Protein AF-A0A7X9N724-F1 (afdb_monomer_lite)

Sequence (98 aa):
MFGKFKQILTYKCDWYGKELIMANKLYPSTQRCAVCGNVKKGDDKITLYGNKKHGTKHNEFVCYNKKCPNYNKVVDRDKNAMLSLLALAEYPELNHAL

Secondary structure (DSSP, 8-state):
--HHHHHHHHHHHHHTT-------TT--TTTB-TTT--B--GGG--BTTBBTTTTB-TTEEEB--TTSTTBT-EEEHHHHHHHHHHHHHH-GGG-S--

pLDDT: mean 95.88, std 4.46, range [60.09, 98.38]

Foldseek 3Di:
DCVVVVVVVVVVCVVVVHDDDDADPQLQLLQAFLQPRDGDDDQRDQDCQGRPVVPDGNQWDADCPPPGPRHRPTDGSVVRSVSSVVVCVVVVVSRDHD

Structure (mmCIF, N/CA/C/O backbone):
data_AF-A0A7X9N724-F1
#
_entry.id   AF-A0A7X9N724-F1
#
loop_
_atom_site.group_PDB
_atom_site.id
_atom_site.type_symbol
_atom_site.label_atom_id
_atom_site.label_alt_id
_atom_site.label_comp_id
_atom_site.label_asym_id
_atom_site.label_entity_id
_atom_site.label_seq_id
_atom_site.pdbx_PDB_ins_code
_atom_site.Cartn_x
_atom_site.Cartn_y
_atom_site.Cartn_z
_atom_site.occupancy
_atom_site.B_iso_or_equiv
_atom_site.auth_seq_id
_atom_site.auth_comp_id
_atom_site.auth_asym_id
_atom_site.auth_atom_id
_atom_site.pdbx_PDB_model_num
ATOM 1 N N . MET A 1 1 ? 3.770 14.744 12.959 1.00 60.09 1 MET A N 1
ATOM 2 C CA . MET A 1 1 ? 2.648 15.588 12.493 1.00 60.09 1 MET A CA 1
ATOM 3 C C . MET A 1 1 ? 1.348 14.805 12.210 1.00 60.09 1 MET A C 1
ATOM 5 O O . MET A 1 1 ? 0.614 15.176 11.315 1.00 60.09 1 MET A O 1
ATOM 9 N N . PHE A 1 2 ? 0.994 13.771 12.996 1.00 80.69 2 PHE A N 1
ATOM 10 C CA . PHE A 1 2 ? -0.294 13.043 12.854 1.00 80.69 2 PHE A CA 1
ATOM 11 C C . PHE A 1 2 ? -0.920 12.635 14.204 1.00 80.69 2 PHE A C 1
ATOM 13 O O . PHE A 1 2 ? -1.810 11.793 14.251 1.00 80.69 2 PHE A O 1
ATOM 20 N N . GLY A 1 3 ? -0.442 13.192 15.326 1.00 88.56 3 GLY A N 1
ATOM 21 C CA . GLY A 1 3 ? -0.868 12.777 16.672 1.00 88.56 3 GLY A CA 1
ATOM 22 C C . GLY A 1 3 ? -2.366 12.977 16.908 1.00 88.56 3 GLY A C 1
ATOM 23 O O . GLY A 1 3 ? -3.064 12.019 17.220 1.00 88.56 3 GLY A O 1
ATOM 24 N N . LYS A 1 4 ? -2.866 14.193 16.651 1.00 94.69 4 LYS A N 1
ATOM 25 C CA . LYS A 1 4 ? -4.285 14.533 16.834 1.00 94.69 4 LYS A CA 1
ATOM 26 C C . LYS A 1 4 ? -5.214 13.757 15.897 1.00 94.69 4 LYS A C 1
ATOM 28 O O . LYS A 1 4 ? -6.276 13.324 16.324 1.00 94.69 4 LYS A O 1
ATOM 33 N N . PHE A 1 5 ? -4.799 13.527 14.649 1.00 94.25 5 PHE A N 1
ATOM 34 C CA . PHE A 1 5 ? -5.566 12.702 13.710 1.00 94.25 5 PHE A CA 1
ATOM 35 C C . PHE A 1 5 ? -5.736 11.272 14.236 1.00 94.25 5 PHE A C 1
ATOM 37 O O . PHE A 1 5 ? -6.858 10.783 14.302 1.00 94.25 5 PHE A O 1
ATOM 44 N N . LYS A 1 6 ? -4.644 10.641 14.694 1.00 94.00 6 LYS A N 1
ATOM 45 C CA . LYS A 1 6 ? -4.703 9.304 15.299 1.00 94.00 6 LYS A CA 1
ATOM 46 C C . LYS A 1 6 ? -5.599 9.279 16.535 1.00 94.00 6 LYS A C 1
ATOM 48 O O . LYS A 1 6 ? -6.452 8.415 16.616 1.00 94.00 6 LYS A O 1
ATOM 53 N N . GLN A 1 7 ? -5.463 10.249 17.442 1.00 95.44 7 GLN A N 1
ATOM 54 C CA . GLN A 1 7 ? -6.300 10.338 18.646 1.00 95.44 7 GLN A CA 1
ATOM 55 C C . GLN A 1 7 ? -7.796 10.419 18.315 1.00 95.44 7 GLN A C 1
ATOM 57 O O . GLN A 1 7 ? -8.583 9.650 18.856 1.00 95.44 7 GLN A O 1
ATOM 62 N N . ILE A 1 8 ? -8.185 11.323 17.408 1.00 97.06 8 ILE A N 1
ATOM 63 C CA . ILE A 1 8 ? -9.591 11.489 17.012 1.00 97.06 8 ILE A CA 1
ATOM 64 C C . ILE A 1 8 ? -10.111 10.229 16.313 1.00 97.06 8 ILE A C 1
ATOM 66 O O . ILE A 1 8 ? -11.251 9.837 16.550 1.00 97.06 8 ILE A O 1
ATOM 70 N N . LEU A 1 9 ? -9.295 9.597 15.464 1.00 96.75 9 LEU A N 1
ATOM 71 C CA . LEU A 1 9 ? -9.686 8.375 14.769 1.00 96.75 9 LEU A CA 1
ATOM 72 C C . LEU A 1 9 ? -9.858 7.205 15.745 1.00 96.75 9 LEU A C 1
ATOM 74 O O . LEU A 1 9 ? -10.889 6.549 15.691 1.00 96.75 9 LEU A O 1
ATOM 78 N N . THR A 1 10 ? -8.919 7.000 16.676 1.00 96.81 10 THR A N 1
ATOM 79 C CA . THR A 1 10 ? -9.029 5.995 17.747 1.00 96.81 10 THR A CA 1
ATOM 80 C C . THR A 1 10 ? -10.302 6.199 18.558 1.00 96.81 10 THR A C 1
ATOM 82 O O . THR A 1 10 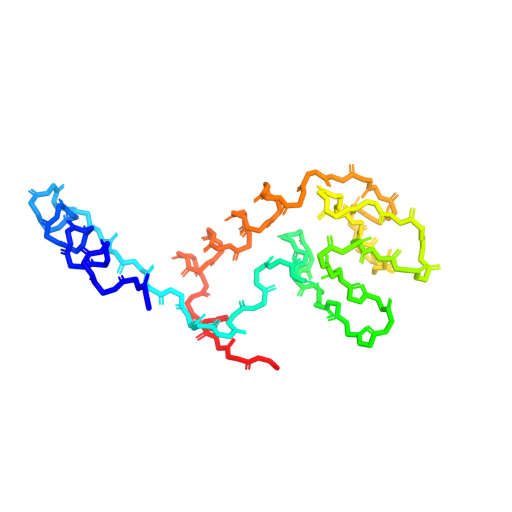? -11.081 5.264 18.701 1.00 96.81 10 THR A O 1
ATOM 85 N N . TYR A 1 11 ? -10.553 7.430 19.009 1.00 97.12 11 TYR A N 1
ATOM 86 C CA . TYR A 1 11 ? -11.764 7.774 19.750 1.00 97.12 11 TYR A CA 1
ATOM 87 C C . TYR A 1 11 ? -13.047 7.464 18.966 1.00 97.12 11 TYR A C 1
ATOM 89 O O . TYR A 1 11 ? -13.974 6.861 19.496 1.00 97.12 11 TYR A O 1
ATOM 97 N N . LYS A 1 12 ? -13.118 7.864 17.691 1.00 98.31 12 LYS A N 1
ATOM 98 C CA . LYS A 1 12 ? -14.306 7.608 16.865 1.00 98.31 12 LYS A CA 1
ATOM 99 C C . LYS A 1 12 ? -14.492 6.118 16.583 1.00 98.31 12 LYS A C 1
ATOM 101 O O . LYS A 1 12 ? -15.623 5.652 16.615 1.00 98.31 12 LYS A O 1
ATOM 106 N N . CYS A 1 13 ? -13.421 5.380 16.303 1.00 98.12 13 CYS A N 1
ATOM 107 C CA . CYS A 1 13 ? -13.486 3.934 16.100 1.00 98.12 13 CYS A CA 1
ATOM 108 C C . CYS A 1 13 ? -14.047 3.229 17.340 1.00 98.12 13 CYS A C 1
ATOM 110 O O . CYS A 1 13 ? -14.990 2.458 17.199 1.00 98.12 13 CYS A O 1
ATOM 112 N N . ASP A 1 14 ? -13.555 3.576 18.530 1.00 97.69 14 ASP A N 1
ATOM 113 C CA . ASP A 1 14 ? -14.065 3.060 19.805 1.00 97.69 14 ASP A CA 1
ATOM 114 C C . ASP A 1 14 ? -15.558 3.381 19.998 1.00 97.69 14 ASP A C 1
ATOM 116 O O . ASP A 1 14 ? -16.363 2.477 20.214 1.00 97.69 14 ASP A O 1
ATOM 120 N N . TRP A 1 15 ? -15.968 4.637 19.771 1.00 98.31 15 TRP A N 1
ATOM 121 C CA . TRP A 1 15 ? -17.380 5.041 19.858 1.00 98.31 15 TRP A CA 1
ATOM 122 C C . TRP A 1 15 ? -18.282 4.200 18.934 1.00 98.31 15 TRP A C 1
ATOM 124 O O . TRP A 1 15 ? -19.349 3.745 19.338 1.00 98.31 15 TRP A O 1
ATOM 134 N N . TYR A 1 16 ? -17.862 3.939 17.697 1.00 98.31 16 TYR A N 1
ATOM 135 C CA . TYR A 1 16 ? -18.667 3.169 16.741 1.00 98.31 16 TYR A CA 1
ATOM 136 C C . TYR A 1 16 ? -18.458 1.645 16.814 1.00 98.31 16 TYR A C 1
ATOM 138 O O . TYR A 1 16 ? -18.949 0.936 15.929 1.00 98.31 16 TYR A O 1
ATOM 146 N N . GLY A 1 17 ? -17.725 1.131 17.809 1.00 97.69 17 GLY A N 1
ATOM 147 C CA . GLY A 1 17 ? -17.414 -0.298 17.926 1.00 97.69 17 GLY A CA 1
ATOM 148 C C . GLY A 1 17 ? -16.642 -0.839 16.717 1.00 97.69 17 GLY A C 1
ATOM 149 O O . GLY A 1 17 ? -16.932 -1.927 16.220 1.00 97.69 17 GLY A O 1
ATOM 150 N N . LYS A 1 18 ? -15.715 -0.042 16.174 1.00 97.44 18 LYS A N 1
ATOM 151 C CA . LYS A 1 18 ? -14.854 -0.396 15.039 1.00 97.44 18 LYS A CA 1
ATOM 152 C C . LYS A 1 18 ? -13.435 -0.663 15.515 1.00 97.44 18 LYS A C 1
ATOM 154 O O . LYS A 1 18 ? -12.865 0.123 16.265 1.00 97.44 18 LYS A O 1
ATOM 159 N N . GLU A 1 19 ? -12.838 -1.727 15.000 1.00 95.19 19 GLU A N 1
ATOM 160 C CA . GLU A 1 19 ? -11.418 -1.995 15.190 1.00 95.19 19 GLU A CA 1
ATOM 161 C C . GLU A 1 19 ? -10.567 -1.015 14.367 1.00 95.19 19 GLU A C 1
ATOM 163 O O . GLU A 1 19 ? -10.863 -0.732 13.202 1.00 95.19 19 GLU A O 1
ATOM 168 N N . LEU A 1 20 ? -9.499 -0.491 14.975 1.00 95.62 20 LEU A N 1
ATOM 169 C CA . LEU A 1 20 ? -8.521 0.364 14.308 1.00 95.62 20 LEU A CA 1
ATOM 170 C C . LEU A 1 20 ? -7.176 -0.359 14.189 1.00 95.62 20 LEU A C 1
ATOM 172 O O . LEU A 1 20 ? -6.422 -0.451 15.157 1.00 95.62 20 LEU A O 1
ATOM 176 N N . ILE A 1 21 ? -6.837 -0.784 12.973 1.00 95.19 21 ILE A N 1
ATOM 177 C CA . ILE A 1 21 ? -5.541 -1.395 12.663 1.00 95.19 21 ILE A CA 1
ATOM 178 C C . ILE A 1 21 ? -4.548 -0.302 12.254 1.00 95.19 21 ILE A C 1
ATOM 180 O O . ILE A 1 21 ? -4.712 0.378 11.239 1.00 95.19 21 ILE A O 1
ATOM 184 N N . MET A 1 22 ? -3.488 -0.134 13.045 1.00 94.81 22 MET A N 1
ATOM 185 C CA . MET A 1 22 ? -2.431 0.839 12.773 1.00 94.81 22 MET A CA 1
ATOM 186 C C . MET A 1 22 ? -1.277 0.192 12.003 1.00 94.81 22 MET A C 1
ATOM 188 O O . MET A 1 22 ? -0.517 -0.612 12.545 1.00 94.81 22 MET A O 1
ATOM 192 N N . ALA A 1 23 ? -1.098 0.593 10.745 1.00 95.69 23 ALA A N 1
ATOM 193 C CA . ALA A 1 23 ? 0.061 0.184 9.961 1.00 95.69 23 ALA A CA 1
ATOM 194 C C . ALA A 1 23 ? 1.372 0.757 10.539 1.00 95.69 23 ALA A C 1
ATOM 196 O O . ALA A 1 23 ? 1.432 1.899 11.012 1.00 95.69 23 ALA A O 1
ATOM 197 N N . ASN A 1 24 ? 2.445 -0.023 10.449 1.00 95.50 24 ASN A N 1
ATOM 198 C CA . ASN A 1 24 ? 3.805 0.382 10.744 1.00 95.50 24 ASN A CA 1
ATOM 199 C C . ASN A 1 24 ? 4.157 1.586 9.864 1.00 95.50 24 ASN A C 1
ATOM 201 O O . ASN A 1 24 ? 3.856 1.619 8.671 1.00 95.50 24 ASN A O 1
ATOM 205 N N . LYS A 1 25 ? 4.837 2.577 10.445 1.00 93.12 25 LYS A N 1
ATOM 206 C CA . LYS A 1 25 ? 5.234 3.807 9.746 1.00 93.12 25 LYS A CA 1
ATOM 207 C C . LYS A 1 25 ? 6.045 3.536 8.469 1.00 93.12 25 LYS A C 1
ATOM 209 O O . LYS A 1 25 ? 5.993 4.340 7.543 1.00 93.12 25 LYS A O 1
ATOM 214 N N . LEU A 1 26 ? 6.811 2.446 8.444 1.00 94.88 26 LEU A N 1
ATOM 215 C CA . LEU A 1 26 ? 7.663 2.036 7.328 1.00 94.88 26 LEU A CA 1
ATOM 216 C C . LEU A 1 26 ? 7.060 0.888 6.506 1.00 94.88 26 LEU A C 1
ATOM 218 O O . LEU A 1 26 ? 7.740 0.352 5.632 1.00 94.88 26 LEU A O 1
ATOM 222 N N . TYR A 1 27 ? 5.794 0.524 6.744 1.00 97.00 27 TYR A N 1
ATOM 223 C CA . TYR A 1 27 ? 5.095 -0.434 5.896 1.00 97.00 27 TYR A CA 1
ATOM 224 C C . TYR A 1 27 ? 5.017 0.112 4.456 1.00 97.00 27 TYR A C 1
ATOM 226 O O . TYR A 1 27 ? 4.515 1.221 4.237 1.00 97.00 27 TYR A O 1
ATOM 234 N N . PRO A 1 28 ? 5.502 -0.621 3.442 1.00 97.12 28 PRO A N 1
ATOM 235 C CA . PRO A 1 28 ? 5.758 -0.060 2.119 1.00 97.12 28 PRO A CA 1
ATOM 236 C C . PRO A 1 28 ? 4.511 -0.037 1.222 1.00 97.12 28 PRO A C 1
ATOM 238 O O . PRO A 1 28 ? 4.590 -0.409 0.054 1.00 97.12 28 PRO A O 1
ATOM 241 N N . SER A 1 29 ? 3.357 0.423 1.716 1.00 97.19 29 SER A N 1
ATOM 242 C CA . SER A 1 29 ? 2.073 0.390 0.985 1.00 97.19 29 SER A CA 1
ATOM 243 C C . SER A 1 29 ? 2.135 1.035 -0.407 1.00 97.19 29 SER A C 1
ATOM 245 O O . SER A 1 29 ? 1.561 0.520 -1.359 1.00 97.19 29 SER A O 1
ATOM 247 N N . THR A 1 30 ? 2.899 2.119 -0.568 1.00 96.69 30 THR A N 1
ATOM 248 C CA . THR A 1 30 ? 3.060 2.799 -1.870 1.00 96.69 30 THR A CA 1
ATOM 249 C C . THR A 1 30 ? 4.061 2.131 -2.818 1.00 96.69 30 THR A C 1
ATOM 251 O O . THR A 1 30 ? 4.149 2.519 -3.981 1.00 96.69 30 THR A O 1
ATOM 254 N N . GLN A 1 31 ? 4.829 1.151 -2.336 1.00 97.44 31 GLN A N 1
ATOM 255 C CA . GLN A 1 31 ? 5.847 0.418 -3.101 1.00 97.44 31 GLN A CA 1
ATOM 256 C C . GLN A 1 31 ? 5.510 -1.072 -3.264 1.00 97.44 31 GLN A C 1
ATOM 258 O O . GLN A 1 31 ? 6.123 -1.744 -4.094 1.00 97.44 31 GLN A O 1
ATOM 263 N N . ARG A 1 32 ? 4.556 -1.590 -2.483 1.00 97.31 32 ARG A N 1
ATOM 264 C CA . ARG A 1 32 ? 4.051 -2.964 -2.515 1.00 97.31 32 ARG A CA 1
ATOM 265 C C . ARG A 1 32 ? 2.946 -3.090 -3.557 1.00 97.31 32 ARG A C 1
ATOM 267 O O . ARG A 1 32 ? 2.047 -2.262 -3.617 1.00 97.31 32 ARG A O 1
ATOM 274 N N . CYS A 1 33 ? 3.002 -4.123 -4.388 1.00 97.75 33 CYS A N 1
ATOM 275 C CA . CYS A 1 33 ? 1.899 -4.463 -5.278 1.00 97.75 33 CYS A CA 1
ATOM 276 C C . CYS A 1 33 ? 0.788 -5.144 -4.476 1.00 97.75 33 CYS A C 1
ATOM 278 O O . CYS A 1 33 ? 1.034 -6.192 -3.879 1.00 97.75 33 CYS A O 1
ATOM 280 N N . ALA A 1 34 ? -0.429 -4.605 -4.530 1.00 97.31 34 ALA A N 1
ATOM 281 C CA . ALA A 1 34 ? -1.578 -5.174 -3.827 1.00 97.31 34 ALA A CA 1
ATOM 282 C C . ALA A 1 34 ? -1.966 -6.583 -4.315 1.00 97.31 34 ALA A C 1
ATOM 284 O O . ALA A 1 34 ? -2.565 -7.343 -3.571 1.00 97.31 34 ALA A O 1
ATOM 285 N N . VAL A 1 35 ? -1.612 -6.944 -5.555 1.00 97.25 35 VAL A N 1
ATOM 286 C CA . VAL A 1 35 ? -2.011 -8.226 -6.163 1.00 97.25 35 VAL A CA 1
ATOM 287 C C . VAL A 1 35 ? -1.042 -9.361 -5.852 1.00 97.25 35 VAL A C 1
ATOM 289 O O . VAL A 1 35 ? -1.466 -10.477 -5.594 1.00 97.25 35 VAL A O 1
ATOM 292 N N . CYS A 1 36 ? 0.266 -9.106 -5.917 1.00 96.81 36 CYS A N 1
ATOM 293 C CA . CYS A 1 36 ? 1.278 -10.165 -5.779 1.00 96.81 36 CYS A CA 1
ATOM 294 C C . CYS A 1 36 ? 2.243 -9.957 -4.609 1.00 96.81 36 CYS A C 1
ATOM 296 O O . CYS A 1 36 ? 3.192 -10.719 -4.461 1.00 96.81 36 CYS A O 1
ATOM 298 N N . GLY A 1 37 ? 2.083 -8.884 -3.831 1.00 96.12 37 GLY A N 1
ATOM 299 C CA . GLY A 1 37 ? 2.935 -8.575 -2.681 1.00 96.12 37 GLY A CA 1
ATOM 300 C C . GLY A 1 37 ? 4.356 -8.105 -3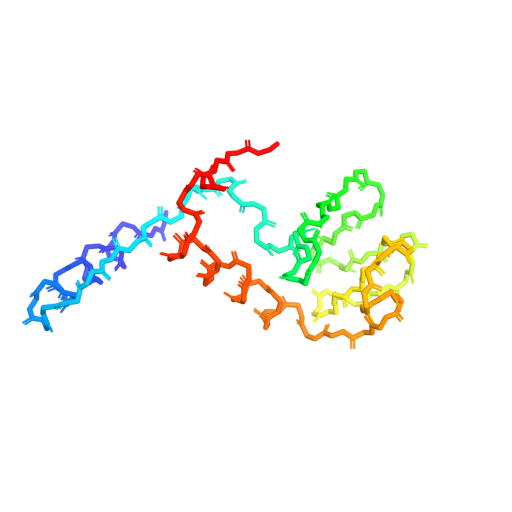.011 1.00 96.12 37 GLY A C 1
ATOM 301 O O . GLY A 1 37 ? 5.072 -7.703 -2.100 1.00 96.12 37 GLY A O 1
ATOM 302 N N . ASN A 1 38 ? 4.782 -8.099 -4.281 1.00 96.69 38 ASN A N 1
ATOM 303 C CA . ASN A 1 38 ? 6.129 -7.660 -4.654 1.00 96.69 38 ASN A CA 1
ATOM 304 C C . ASN A 1 38 ? 6.382 -6.198 -4.255 1.00 96.69 38 ASN A C 1
ATOM 306 O O . ASN A 1 38 ? 5.577 -5.322 -4.578 1.00 96.69 38 ASN A O 1
ATOM 310 N N . VAL A 1 39 ? 7.529 -5.931 -3.627 1.00 97.25 39 VAL A N 1
ATOM 311 C CA . VAL A 1 39 ? 7.919 -4.595 -3.159 1.00 97.25 39 VAL A CA 1
ATOM 312 C C . VAL A 1 39 ? 9.027 -4.025 -4.031 1.00 97.25 39 VAL A C 1
ATOM 314 O O . VAL A 1 39 ? 10.062 -4.653 -4.243 1.00 97.25 39 VAL A O 1
ATOM 317 N N . LYS A 1 40 ? 8.806 -2.812 -4.534 1.00 96.69 40 LYS A N 1
ATOM 318 C CA . LYS A 1 40 ? 9.771 -2.079 -5.357 1.00 96.69 40 LYS A CA 1
ATOM 319 C C . LYS A 1 40 ? 11.002 -1.672 -4.540 1.00 96.69 40 LYS A C 1
ATOM 321 O O . LYS A 1 40 ? 10.881 -1.095 -3.458 1.00 96.69 40 LYS A O 1
ATOM 326 N N . LYS A 1 41 ? 12.191 -1.937 -5.086 1.00 95.81 41 LYS A N 1
ATOM 327 C CA . LYS A 1 41 ? 13.504 -1.609 -4.503 1.00 95.81 41 LYS A CA 1
ATOM 328 C C . LYS A 1 41 ? 14.379 -0.904 -5.545 1.00 95.81 41 LYS A C 1
ATOM 330 O O . LYS A 1 41 ? 14.107 -1.006 -6.738 1.00 95.81 41 LYS A O 1
ATOM 335 N N . GLY A 1 42 ? 15.411 -0.189 -5.090 1.00 95.88 42 GLY A N 1
ATOM 336 C CA . GLY A 1 42 ? 16.345 0.529 -5.968 1.00 95.88 42 GLY A CA 1
ATOM 337 C C . GLY A 1 42 ? 15.632 1.439 -6.973 1.00 95.88 42 GLY A C 1
ATOM 338 O O . GLY A 1 42 ? 14.692 2.150 -6.611 1.00 95.88 42 GLY A O 1
ATOM 339 N N . ASP A 1 43 ? 16.038 1.350 -8.237 1.00 96.25 43 ASP A N 1
ATOM 340 C CA . ASP A 1 43 ? 15.521 2.173 -9.339 1.00 96.25 43 ASP A CA 1
ATOM 341 C C . ASP A 1 43 ? 14.060 1.873 -9.716 1.00 96.25 43 ASP A C 1
ATOM 343 O O . ASP A 1 43 ? 13.411 2.651 -10.418 1.00 96.25 43 ASP A O 1
ATOM 347 N N . ASP A 1 44 ? 13.495 0.765 -9.225 1.00 96.25 44 ASP A N 1
ATOM 348 C CA . ASP A 1 44 ? 12.080 0.450 -9.429 1.00 96.25 44 ASP A CA 1
ATOM 349 C C . ASP A 1 44 ? 11.162 1.202 -8.448 1.00 96.25 44 ASP A C 1
ATOM 351 O O . ASP A 1 44 ? 9.935 1.140 -8.596 1.00 96.25 44 ASP A O 1
ATOM 355 N N . LYS A 1 45 ? 11.715 1.936 -7.469 1.00 96.69 45 LYS A N 1
ATOM 356 C CA . LYS A 1 45 ? 10.935 2.750 -6.525 1.00 96.69 45 LYS A CA 1
ATOM 357 C C . LYS A 1 45 ? 10.139 3.849 -7.227 1.00 96.69 45 LYS A C 1
ATOM 359 O O . LYS A 1 45 ? 10.588 4.471 -8.186 1.00 96.69 45 LYS A O 1
ATOM 364 N N . ILE A 1 46 ? 8.949 4.114 -6.699 1.00 96.56 46 ILE A N 1
ATOM 365 C CA . ILE A 1 46 ? 8.125 5.260 -7.081 1.00 96.56 46 ILE A CA 1
ATOM 366 C C . ILE A 1 46 ? 8.423 6.393 -6.102 1.00 96.56 46 ILE A C 1
ATOM 368 O O . ILE A 1 46 ? 8.197 6.264 -4.898 1.00 96.56 46 ILE A O 1
ATOM 372 N N . THR A 1 47 ? 8.931 7.505 -6.613 1.00 96.06 47 THR A N 1
ATOM 373 C CA . THR A 1 47 ? 9.241 8.707 -5.831 1.00 96.06 47 THR A CA 1
ATOM 374 C C . THR A 1 47 ? 8.104 9.730 -5.927 1.00 96.06 47 THR A C 1
ATOM 376 O O . THR A 1 47 ? 7.036 9.445 -6.475 1.00 96.06 47 THR A O 1
ATOM 379 N N . LEU A 1 48 ? 8.317 10.943 -5.410 1.00 95.25 48 LEU A N 1
ATOM 380 C CA . LEU A 1 48 ? 7.406 12.073 -5.635 1.00 95.25 48 LEU A CA 1
ATOM 381 C C . LEU A 1 48 ? 7.356 12.511 -7.108 1.00 95.25 48 LEU A C 1
ATOM 383 O O . LEU A 1 48 ? 6.398 13.155 -7.513 1.00 95.25 48 LEU A O 1
ATOM 387 N N . TYR A 1 49 ? 8.341 12.109 -7.913 1.00 95.62 49 TYR A N 1
ATOM 388 C CA . TYR A 1 49 ? 8.405 12.371 -9.353 1.00 95.62 49 TYR A CA 1
ATOM 389 C C . TYR A 1 49 ? 8.029 11.143 -10.192 1.00 95.62 49 TYR A C 1
ATOM 391 O O . TYR A 1 49 ? 8.278 11.117 -11.391 1.00 95.62 49 TYR A O 1
ATOM 399 N N . GLY A 1 50 ? 7.468 10.103 -9.563 1.00 96.31 50 GLY A N 1
ATOM 400 C CA . GLY A 1 50 ? 7.194 8.830 -10.223 1.00 96.31 50 GLY A CA 1
ATOM 401 C C . GLY A 1 50 ? 8.406 7.909 -10.281 1.00 96.31 50 GLY A C 1
ATOM 402 O O . GLY A 1 50 ? 9.294 7.978 -9.419 1.00 96.31 50 GLY A O 1
ATOM 403 N N . ASN A 1 51 ? 8.409 6.998 -11.252 1.00 97.25 51 ASN A N 1
ATOM 404 C CA . ASN A 1 51 ? 9.505 6.061 -11.465 1.00 97.25 51 ASN A CA 1
ATOM 405 C C . ASN A 1 51 ? 10.372 6.527 -12.642 1.00 97.25 51 ASN A C 1
ATOM 407 O O . ASN A 1 51 ? 9.927 6.510 -13.786 1.00 97.25 51 ASN A O 1
ATOM 411 N N . LYS A 1 52 ? 11.630 6.886 -12.363 1.00 95.88 52 LYS A N 1
ATOM 412 C CA . LYS A 1 52 ? 12.561 7.392 -13.384 1.00 95.88 52 LYS A CA 1
ATOM 413 C C . LYS A 1 52 ? 12.969 6.335 -14.410 1.00 95.88 52 LYS A C 1
ATOM 415 O O . LYS A 1 52 ? 13.030 6.642 -15.591 1.00 95.88 52 LYS A O 1
ATOM 420 N N . LYS A 1 53 ? 13.229 5.103 -13.966 1.00 97.25 53 LYS A N 1
ATOM 421 C CA . LYS A 1 53 ? 13.690 3.998 -14.821 1.00 97.25 53 LYS A CA 1
ATOM 422 C C . LYS A 1 53 ? 12.677 3.631 -15.908 1.00 97.25 53 LYS A C 1
ATOM 424 O O . LYS A 1 53 ? 13.072 3.278 -17.010 1.00 97.25 53 LYS A O 1
ATOM 429 N N . HIS A 1 54 ? 11.389 3.718 -15.589 1.00 96.50 54 HIS A N 1
ATOM 430 C CA . HIS A 1 54 ? 10.288 3.307 -16.466 1.00 96.50 54 HIS A CA 1
ATOM 431 C C . HIS A 1 54 ? 9.461 4.485 -16.996 1.00 96.50 54 HIS A C 1
ATOM 433 O O . HIS A 1 54 ? 8.499 4.272 -17.723 1.00 96.50 54 HIS A O 1
ATOM 439 N N . GLY A 1 55 ? 9.807 5.721 -16.623 1.00 96.38 55 GLY A N 1
ATOM 440 C CA . GLY A 1 55 ? 9.133 6.930 -17.101 1.00 96.38 55 GLY A CA 1
ATOM 441 C C . GLY A 1 55 ? 7.674 7.080 -16.652 1.00 96.38 55 GLY A C 1
ATOM 442 O O . GLY A 1 55 ? 6.894 7.713 -17.358 1.00 96.38 55 GLY A O 1
ATOM 443 N N . THR A 1 56 ? 7.280 6.507 -15.508 1.00 97.12 56 THR A N 1
ATOM 444 C CA . THR A 1 56 ? 5.890 6.592 -15.013 1.00 97.12 56 THR A CA 1
ATOM 445 C C . THR A 1 56 ? 5.682 7.812 -14.124 1.00 97.12 56 THR A C 1
ATOM 447 O 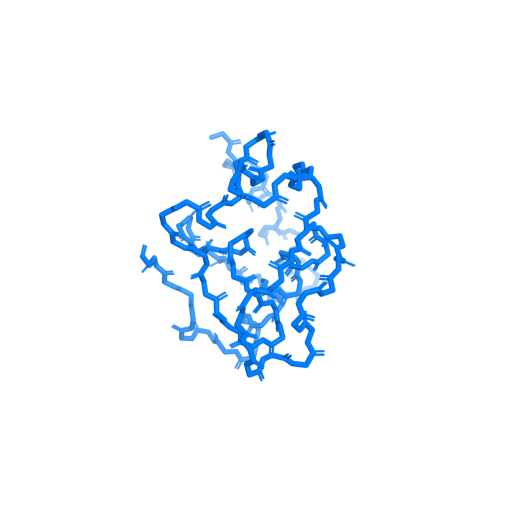O . THR A 1 56 ? 6.597 8.236 -13.413 1.00 97.12 56 THR A O 1
ATOM 450 N N . LYS A 1 57 ? 4.455 8.341 -14.094 1.00 97.75 57 LYS A N 1
ATOM 451 C CA . LYS A 1 57 ? 4.075 9.489 -13.257 1.00 97.75 57 LYS A CA 1
ATOM 452 C C . LYS A 1 57 ? 4.004 9.117 -11.773 1.00 97.75 57 LYS A C 1
ATOM 454 O O . LYS A 1 57 ? 4.004 7.948 -11.389 1.00 97.75 57 LYS A O 1
ATOM 459 N N . HIS A 1 58 ? 3.934 10.128 -10.906 1.00 96.56 58 HIS A N 1
ATOM 460 C CA . HIS A 1 58 ? 3.907 9.938 -9.449 1.00 96.56 58 HIS A CA 1
ATOM 461 C C . HIS A 1 58 ? 2.628 9.277 -8.917 1.00 96.56 58 HIS A C 1
ATOM 463 O O . HIS A 1 58 ? 2.669 8.683 -7.838 1.00 96.56 58 HIS A O 1
ATOM 469 N N . ASN A 1 59 ? 1.518 9.387 -9.649 1.00 97.69 59 ASN A N 1
ATOM 470 C CA . ASN A 1 59 ? 0.210 8.811 -9.334 1.00 97.69 59 ASN A CA 1
ATOM 471 C C . ASN A 1 59 ? -0.019 7.438 -9.992 1.00 97.69 59 ASN A C 1
ATOM 473 O O . ASN A 1 59 ? -1.062 6.824 -9.786 1.00 97.69 59 ASN A O 1
ATOM 477 N N . GLU A 1 60 ? 0.946 6.938 -10.762 1.00 98.06 60 GLU A N 1
ATOM 478 C CA . GLU A 1 60 ? 0.859 5.653 -11.449 1.00 98.06 60 GLU A CA 1
ATOM 479 C C . GLU A 1 60 ? 1.622 4.576 -10.676 1.00 98.06 60 GLU A C 1
ATOM 481 O O . GLU A 1 60 ? 2.744 4.779 -10.201 1.00 98.06 60 GLU A O 1
ATOM 486 N N . PHE A 1 61 ? 1.024 3.392 -10.583 1.00 98.38 61 PHE A N 1
ATOM 487 C CA . PHE A 1 61 ? 1.682 2.185 -10.117 1.00 98.38 61 PHE A CA 1
ATOM 488 C C . PHE A 1 61 ? 1.679 1.140 -11.231 1.00 98.38 61 PHE A C 1
ATOM 490 O O . PHE A 1 61 ? 0.640 0.824 -11.804 1.00 98.38 61 PHE A O 1
ATOM 497 N N . VAL A 1 62 ? 2.850 0.566 -11.503 1.00 98.31 62 VAL A N 1
ATOM 498 C CA . VAL A 1 62 ? 3.024 -0.538 -12.455 1.00 98.31 62 VAL A CA 1
ATOM 499 C C . VAL A 1 62 ? 3.806 -1.653 -11.778 1.00 98.31 62 VAL A C 1
ATOM 501 O O . VAL A 1 62 ? 4.864 -1.407 -11.190 1.00 98.31 62 VAL A O 1
ATOM 504 N N . CYS A 1 63 ? 3.306 -2.888 -11.837 1.00 98.00 63 CYS A N 1
ATOM 505 C CA . CYS A 1 63 ? 4.017 -4.039 -11.289 1.00 98.00 63 CYS A CA 1
ATOM 506 C C . CYS A 1 63 ? 4.929 -4.674 -12.346 1.00 98.00 63 CYS A C 1
ATOM 508 O 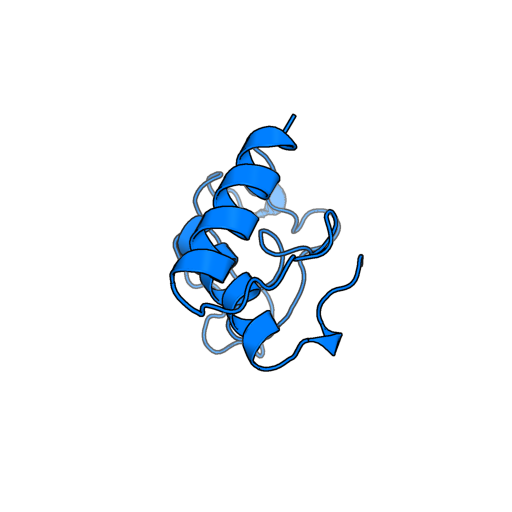O . CYS A 1 63 ? 4.460 -5.103 -13.397 1.00 98.00 63 CYS A O 1
ATOM 510 N N . TYR A 1 64 ? 6.222 -4.791 -12.038 1.00 96.88 64 TYR A N 1
ATOM 511 C CA . TYR A 1 64 ? 7.223 -5.384 -12.938 1.00 96.88 64 TYR A CA 1
ATOM 512 C C . TYR A 1 64 ? 7.559 -6.844 -12.597 1.00 96.88 64 TYR A C 1
ATOM 514 O O . TYR A 1 64 ? 8.428 -7.446 -13.224 1.00 96.88 64 TYR A O 1
ATOM 522 N N . ASN A 1 65 ? 6.865 -7.442 -11.622 1.00 97.38 65 ASN A N 1
ATOM 523 C CA . ASN A 1 65 ? 6.964 -8.875 -11.362 1.00 97.38 65 ASN A CA 1
ATOM 524 C C . ASN A 1 65 ? 6.232 -9.643 -12.473 1.00 97.38 65 ASN A C 1
ATOM 526 O O . ASN A 1 65 ? 5.007 -9.580 -12.556 1.00 97.38 65 ASN A O 1
ATOM 530 N N . LYS A 1 66 ? 6.974 -10.398 -13.292 1.00 97.19 66 LYS A N 1
ATOM 531 C CA . LYS A 1 66 ? 6.435 -11.181 -14.421 1.00 97.19 66 LYS A CA 1
ATOM 532 C C . LYS A 1 66 ? 5.395 -12.231 -14.011 1.00 97.19 66 LYS A C 1
ATOM 534 O O . LYS A 1 66 ? 4.584 -12.625 -14.836 1.00 97.19 66 LYS A O 1
ATOM 539 N N . LYS A 1 67 ? 5.402 -12.674 -12.749 1.00 97.56 67 LYS A N 1
ATOM 540 C CA . LYS A 1 67 ? 4.419 -13.628 -12.203 1.00 97.56 67 LYS A CA 1
ATOM 541 C C . LYS A 1 67 ? 3.122 -12.954 -11.733 1.00 97.56 67 LYS A C 1
ATOM 543 O O . LYS A 1 67 ? 2.212 -13.633 -11.275 1.00 97.56 67 LYS A O 1
ATOM 548 N N . CYS A 1 68 ? 3.042 -11.624 -11.784 1.00 97.56 68 CYS A N 1
ATOM 549 C CA . CYS A 1 68 ? 1.868 -10.880 -11.347 1.00 97.56 68 CYS A CA 1
ATOM 550 C C . CYS A 1 68 ? 0.781 -10.879 -12.439 1.00 97.56 68 CYS A C 1
ATOM 552 O O . CYS A 1 68 ? 1.078 -10.493 -13.570 1.00 97.56 68 CYS A O 1
ATOM 554 N N . PRO A 1 69 ? -0.494 -11.158 -12.110 1.00 96.75 69 PRO A N 1
ATOM 555 C CA . PRO A 1 69 ? -1.628 -10.967 -13.029 1.00 96.75 69 PRO A CA 1
ATOM 556 C C . PRO A 1 69 ? -1.772 -9.533 -13.579 1.00 96.75 69 PRO A C 1
ATOM 558 O O . PRO A 1 69 ? -2.382 -9.298 -14.627 1.00 96.75 69 PRO A O 1
ATOM 561 N N . ASN A 1 70 ? -1.191 -8.560 -12.870 1.00 95.12 70 ASN A N 1
ATOM 562 C CA . ASN A 1 70 ? -1.123 -7.152 -13.260 1.00 95.12 70 ASN A CA 1
ATOM 563 C C . ASN A 1 70 ? 0.261 -6.737 -13.778 1.00 95.12 70 ASN A C 1
ATOM 565 O O . ASN A 1 70 ? 0.634 -5.567 -13.669 1.00 95.12 70 ASN A O 1
ATOM 569 N N . TYR A 1 71 ? 1.039 -7.678 -14.321 1.00 97.38 71 TYR A N 1
ATOM 570 C CA . TYR A 1 71 ? 2.316 -7.364 -14.951 1.00 97.38 71 TYR A CA 1
ATOM 571 C C . TYR A 1 71 ? 2.149 -6.270 -16.014 1.00 97.38 71 TYR A C 1
ATOM 573 O O . TYR A 1 71 ? 1.301 -6.369 -16.898 1.00 97.38 71 TYR A O 1
ATOM 581 N N . ASN A 1 72 ? 2.958 -5.219 -15.887 1.00 97.25 72 ASN A N 1
ATOM 582 C CA . ASN A 1 72 ? 3.029 -4.067 -16.783 1.00 97.25 72 ASN A CA 1
ATOM 583 C C . ASN A 1 72 ? 1.714 -3.289 -17.006 1.00 97.25 72 ASN A C 1
ATOM 585 O O . ASN A 1 72 ? 1.630 -2.468 -17.916 1.00 97.25 72 ASN A O 1
ATOM 589 N N . LYS A 1 73 ? 0.689 -3.510 -16.171 1.00 97.50 73 LYS A N 1
ATOM 590 C CA . LYS A 1 73 ? -0.551 -2.725 -16.198 1.00 97.50 73 LYS A CA 1
ATOM 591 C C . LYS A 1 73 ? -0.393 -1.469 -15.347 1.00 97.50 73 LYS A C 1
ATOM 593 O O . LYS A 1 73 ? 0.075 -1.552 -14.210 1.00 97.50 73 LYS A O 1
ATOM 598 N N . VAL A 1 74 ? -0.823 -0.331 -15.887 1.00 98.00 74 VAL A N 1
ATOM 599 C CA . VAL A 1 74 ? -0.899 0.935 -15.152 1.00 98.00 74 VAL A CA 1
ATOM 600 C C . VAL A 1 74 ? -2.167 0.942 -14.310 1.00 98.00 74 VAL A C 1
ATOM 602 O O . VAL A 1 74 ? -3.268 0.770 -14.828 1.00 98.00 74 VAL A O 1
ATOM 605 N N . VAL A 1 75 ? -2.007 1.137 -13.005 1.00 97.31 75 VAL A N 1
ATOM 606 C CA . VAL A 1 75 ? -3.109 1.349 -12.063 1.00 97.31 75 VAL A CA 1
ATOM 607 C C . VAL A 1 75 ? -2.859 2.610 -11.245 1.00 97.31 75 VAL A C 1
ATOM 609 O O . VAL A 1 75 ? -1.728 3.082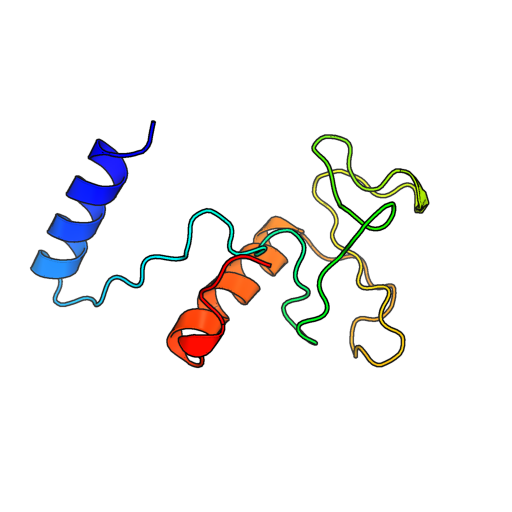 -11.135 1.00 97.31 75 VAL A O 1
ATOM 612 N N . ASP A 1 76 ? -3.918 3.149 -10.650 1.00 98.06 76 ASP A N 1
ATOM 613 C CA . ASP A 1 76 ? -3.805 4.268 -9.719 1.00 98.06 76 ASP A CA 1
ATOM 614 C C . ASP A 1 76 ? -3.007 3.861 -8.465 1.00 98.06 76 ASP A C 1
ATOM 616 O O . ASP A 1 76 ? -3.270 2.825 -7.838 1.00 98.06 76 ASP A O 1
ATOM 620 N N . ARG A 1 77 ? -2.000 4.667 -8.114 1.00 97.81 77 ARG A N 1
ATOM 621 C CA . ARG A 1 77 ? -1.077 4.382 -7.010 1.00 97.81 77 ARG A CA 1
ATOM 622 C C . ARG A 1 77 ? -1.765 4.414 -5.652 1.00 97.81 77 ARG A C 1
ATOM 624 O O . ARG A 1 77 ? -1.449 3.564 -4.816 1.00 97.81 77 ARG A O 1
ATOM 631 N N . ASP A 1 78 ? -2.677 5.354 -5.435 1.00 97.88 78 ASP A N 1
ATOM 632 C CA . ASP A 1 78 ? -3.358 5.512 -4.152 1.00 97.88 78 ASP A CA 1
ATOM 633 C C . ASP A 1 78 ? -4.345 4.361 -3.933 1.00 97.88 78 ASP A C 1
ATOM 635 O O . ASP A 1 78 ? -4.381 3.784 -2.845 1.00 97.88 78 ASP A O 1
ATOM 639 N N . LYS A 1 79 ? -5.037 3.909 -4.991 1.00 98.25 79 LYS A N 1
ATOM 640 C CA . LYS A 1 79 ? -5.838 2.673 -4.962 1.00 98.25 79 LYS A CA 1
ATOM 641 C C . LYS A 1 79 ? -4.985 1.446 -4.643 1.00 98.25 79 LYS A C 1
ATOM 643 O O . LYS A 1 79 ? -5.365 0.654 -3.783 1.00 98.25 79 LYS A O 1
ATOM 648 N N . ASN A 1 80 ? -3.823 1.284 -5.282 1.00 98.19 80 ASN A N 1
ATOM 649 C CA . ASN A 1 80 ? -2.918 0.172 -4.968 1.00 98.19 80 ASN A CA 1
ATOM 650 C C . ASN A 1 80 ? -2.417 0.231 -3.510 1.00 98.19 80 ASN A C 1
ATOM 652 O O . ASN A 1 80 ? -2.336 -0.802 -2.842 1.00 98.19 80 ASN A O 1
ATOM 656 N N . ALA A 1 81 ? -2.092 1.421 -2.999 1.00 98.19 81 ALA A N 1
ATOM 657 C CA . ALA A 1 81 ? -1.647 1.593 -1.619 1.00 98.19 81 ALA A CA 1
ATOM 658 C C . ALA A 1 81 ? -2.763 1.291 -0.610 1.00 98.19 81 ALA A C 1
ATOM 660 O O . ALA A 1 81 ? -2.511 0.614 0.385 1.00 98.19 81 ALA A O 1
ATOM 661 N N . MET A 1 82 ? -3.992 1.729 -0.893 1.00 98.06 82 MET A N 1
ATOM 662 C CA . MET A 1 82 ? -5.179 1.422 -0.094 1.00 98.06 82 MET A CA 1
ATOM 663 C C . MET A 1 82 ? -5.430 -0.088 -0.025 1.00 98.06 82 MET A C 1
ATOM 665 O O . MET A 1 82 ? -5.534 -0.630 1.071 1.00 98.06 82 MET A O 1
ATOM 669 N N . LEU A 1 83 ? -5.404 -0.790 -1.162 1.00 98.00 83 LEU A N 1
ATOM 670 C CA . LEU A 1 83 ? -5.548 -2.251 -1.187 1.00 98.00 83 LEU A CA 1
ATOM 671 C C . LEU A 1 83 ? -4.400 -2.965 -0.450 1.00 98.00 83 LEU A C 1
ATOM 673 O O . LEU A 1 83 ? -4.619 -3.965 0.225 1.00 98.00 83 LEU A O 1
ATOM 677 N N . SER A 1 84 ? -3.179 -2.428 -0.518 1.00 97.12 84 SER A N 1
ATOM 678 C CA . SER A 1 84 ? -2.042 -2.968 0.242 1.00 97.12 84 SER A CA 1
ATOM 679 C C . SER A 1 84 ? -2.190 -2.782 1.755 1.00 97.12 84 SER A C 1
ATOM 681 O O . SER A 1 84 ? -1.639 -3.579 2.513 1.00 97.12 84 SER A O 1
ATOM 683 N N . LEU A 1 85 ? -2.880 -1.727 2.204 1.00 97.81 85 LEU A N 1
ATOM 684 C CA . LEU A 1 85 ? -3.223 -1.515 3.614 1.00 97.81 85 LEU A CA 1
ATOM 685 C C . LEU A 1 85 ? -4.379 -2.420 4.045 1.00 97.81 85 LEU A C 1
ATOM 687 O O . LEU A 1 85 ? -4.324 -2.963 5.142 1.00 97.81 85 LEU A O 1
ATOM 691 N N . LEU A 1 86 ? -5.379 -2.624 3.180 1.00 97.00 86 LEU A N 1
ATOM 692 C CA . LEU A 1 86 ? -6.505 -3.523 3.445 1.00 97.00 86 LEU A CA 1
ATOM 693 C C . LEU A 1 86 ? -6.036 -4.954 3.733 1.00 97.00 86 LEU A C 1
ATOM 695 O O . LEU A 1 86 ? -6.569 -5.595 4.630 1.00 97.00 86 LEU A O 1
ATOM 699 N N . ALA A 1 87 ? -4.981 -5.413 3.053 1.00 96.00 87 ALA A N 1
ATOM 700 C CA . ALA A 1 87 ? -4.378 -6.718 3.313 1.00 96.00 87 ALA A CA 1
ATOM 701 C C . ALA A 1 87 ? -3.945 -6.924 4.779 1.00 96.00 87 ALA A C 1
ATOM 703 O O . ALA A 1 87 ? -3.888 -8.061 5.225 1.00 96.00 87 ALA A O 1
ATOM 704 N N . LEU A 1 88 ? -3.672 -5.861 5.550 1.00 96.88 88 LEU A N 1
ATOM 705 C CA . LEU A 1 88 ? -3.312 -5.982 6.969 1.00 96.88 88 LEU A CA 1
ATOM 706 C C . LEU A 1 88 ? -4.481 -6.419 7.862 1.00 96.88 88 LEU A C 1
ATOM 708 O O . LEU A 1 88 ? -4.235 -6.850 8.984 1.00 96.88 88 LEU A O 1
ATOM 712 N N . ALA A 1 89 ? -5.725 -6.296 7.388 1.00 96.12 89 ALA A N 1
ATOM 713 C CA . ALA A 1 89 ? -6.895 -6.799 8.104 1.00 96.12 89 ALA A CA 1
ATOM 714 C C . ALA A 1 89 ? -6.958 -8.333 8.090 1.00 96.12 89 ALA A C 1
ATOM 716 O O . ALA A 1 89 ? -7.383 -8.937 9.067 1.00 96.12 89 ALA A O 1
ATOM 717 N N . GLU A 1 90 ? -6.510 -8.956 6.999 1.00 95.19 90 GLU A N 1
ATOM 718 C CA . GLU A 1 90 ? -6.484 -10.416 6.847 1.00 95.19 90 GLU A CA 1
ATOM 719 C C . GLU A 1 90 ? -5.123 -11.017 7.227 1.00 95.19 90 GLU A C 1
ATOM 721 O O . GLU A 1 90 ? -5.062 -12.138 7.726 1.00 95.19 90 GLU A O 1
ATOM 726 N N . TYR A 1 91 ? -4.040 -10.257 7.031 1.00 95.44 91 TYR A N 1
ATOM 727 C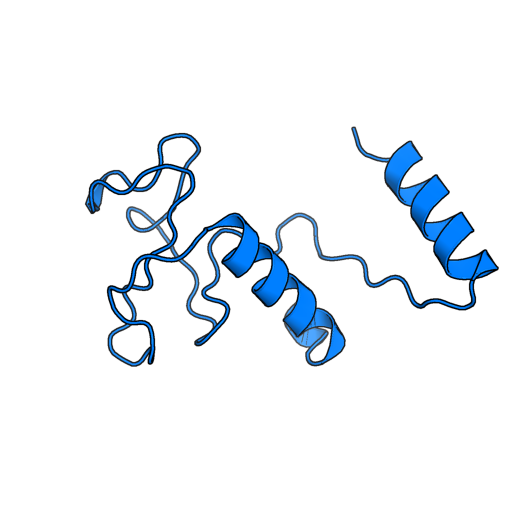 CA . TYR A 1 91 ? -2.654 -10.706 7.190 1.00 95.44 91 TYR A CA 1
ATOM 728 C C . TYR A 1 91 ? -1.830 -9.727 8.053 1.00 95.44 91 TYR A C 1
ATOM 730 O O . TYR A 1 91 ? -0.984 -8.979 7.532 1.00 95.44 91 TYR A O 1
ATOM 738 N N . PRO A 1 92 ? -2.065 -9.671 9.380 1.00 94.44 92 PRO A N 1
ATOM 739 C CA . PRO A 1 92 ? -1.387 -8.732 10.275 1.00 94.44 92 PRO A CA 1
ATOM 740 C C . PRO A 1 92 ? 0.140 -8.902 10.323 1.00 94.44 92 PRO A C 1
ATOM 742 O O . PRO A 1 92 ? 0.862 -7.941 10.590 1.00 94.44 92 PRO A O 1
ATOM 745 N N . GLU A 1 93 ? 0.662 -10.094 10.026 1.00 94.81 93 GLU A N 1
ATOM 746 C CA . GLU A 1 93 ? 2.095 -10.405 10.000 1.00 94.81 93 GLU A CA 1
ATOM 747 C C . GLU A 1 93 ? 2.867 -9.600 8.945 1.00 94.81 93 GLU A C 1
ATOM 749 O O . GLU A 1 93 ? 4.076 -9.383 9.065 1.00 94.81 93 GLU A O 1
ATOM 754 N N . LEU A 1 94 ? 2.171 -9.083 7.929 1.00 94.38 94 LEU A N 1
ATOM 755 C CA . LEU A 1 94 ? 2.754 -8.204 6.919 1.00 94.38 94 LEU A CA 1
ATOM 756 C C . LEU A 1 94 ? 3.102 -6.812 7.469 1.00 94.38 94 LEU A C 1
ATOM 758 O O . LEU A 1 94 ? 3.805 -6.057 6.795 1.00 94.38 94 LEU A O 1
ATOM 762 N N . ASN A 1 95 ? 2.631 -6.459 8.669 1.00 96.31 95 ASN A N 1
ATOM 763 C CA . ASN A 1 95 ? 2.733 -5.124 9.248 1.00 96.31 95 ASN A CA 1
ATOM 764 C C . ASN A 1 95 ? 4.121 -4.796 9.840 1.00 96.31 95 ASN A C 1
ATOM 766 O O . ASN A 1 95 ? 4.266 -4.462 11.018 1.00 96.31 95 ASN A O 1
ATOM 770 N N . HIS A 1 96 ? 5.165 -4.870 9.019 1.00 93.88 96 HIS A N 1
ATOM 771 C CA . HIS A 1 96 ? 6.546 -4.605 9.416 1.00 93.88 96 HIS A CA 1
ATOM 772 C C . HIS A 1 96 ? 7.275 -3.703 8.410 1.00 93.88 96 HIS A C 1
ATOM 774 O O . HIS A 1 96 ? 6.827 -3.483 7.281 1.00 93.88 96 HIS A O 1
ATOM 780 N N . ALA A 1 97 ? 8.396 -3.134 8.854 1.00 91.69 97 ALA A N 1
ATOM 781 C CA . ALA A 1 97 ? 9.316 -2.400 7.993 1.00 91.69 97 ALA A CA 1
ATOM 782 C C . ALA A 1 97 ? 10.098 -3.382 7.104 1.00 91.69 97 ALA A C 1
ATOM 784 O O . ALA A 1 97 ? 10.497 -4.441 7.588 1.00 91.69 97 ALA A O 1
ATOM 785 N N . LEU A 1 98 ? 10.329 -3.020 5.838 1.00 82.88 98 LEU A N 1
ATOM 786 C CA . LEU A 1 98 ? 11.140 -3.790 4.881 1.00 82.88 98 LEU A CA 1
ATOM 787 C C . LEU A 1 98 ? 12.450 -3.096 4.514 1.00 82.88 98 LEU A C 1
ATOM 789 O O . LEU A 1 98 ? 12.485 -1.844 4.561 1.00 82.88 98 LEU A O 1
#

Radius of gyration: 15.2 Å; chains: 1; bounding box: 35×29×37 Å